Protein AF-A0A132AI11-F1 (afdb_monomer_lite)

InterPro domains:
  IPR011598 Myc-type, basic helix-loop-helix (bHLH) domain [PF00010] (2-51)
  IPR011598 Myc-type, basic helix-loop-helix (bHLH) domain [PS50888] (1-50)
  IPR011598 Myc-type, basic helix-loop-helix (bHLH) domain [SM00353] (4-56)
  IPR036638 Helix-loop-helix DNA-binding domain superfamily [G3DSA:4.10.280.10] (1-78)
  IPR036638 Helix-loop-helix DNA-binding domain superfamily [SSF47459] (2-79)

Secondary structure (DSSP, 8-state):
-HHHHHHHHHHHHHHHHHHHHHHHS---TTTTT--HHHHHHHHHHHHHHHHHHHHHHHHHHHHHHHHHHHHHHHHHHHHHHHHHHHHHHHHHHHTT-----------------------------------

Organism: Sarcoptes scabiei (NCBI:txid52283)

Structure (mmCIF, N/CA/C/O backbone):
data_AF-A0A132AI11-F1
#
_entry.id   AF-A0A132AI11-F1
#
loop_
_atom_site.group_PDB
_atom_site.id
_atom_site.type_symbol
_atom_site.label_atom_id
_atom_site.label_alt_id
_atom_site.label_comp_id
_atom_site.label_asym_id
_atom_site.label_entity_id
_atom_site.label_seq_id
_atom_site.pdbx_PDB_ins_code
_atom_site.Cartn_x
_atom_site.Cartn_y
_atom_site.Cartn_z
_atom_site.occupancy
_atom_site.B_iso_or_equiv
_atom_site.auth_seq_id
_atom_site.auth_comp_id
_atom_site.auth_asym_id
_atom_site.auth_atom_id
_atom_site.pdbx_PDB_model_num
ATOM 1 N N . THR A 1 1 ? 34.186 -14.310 -27.337 1.00 79.31 1 THR A N 1
ATOM 2 C CA . THR A 1 1 ? 32.796 -14.767 -27.578 1.00 79.31 1 THR A CA 1
ATOM 3 C C . THR A 1 1 ? 32.061 -15.050 -26.274 1.00 79.31 1 THR A C 1
ATOM 5 O O . THR A 1 1 ? 30.976 -14.514 -26.102 1.00 79.31 1 THR A O 1
ATOM 8 N N . THR A 1 2 ? 32.667 -15.759 -25.316 1.00 92.69 2 THR A N 1
ATOM 9 C CA . THR A 1 2 ? 32.132 -16.016 -23.956 1.00 92.69 2 THR A CA 1
ATOM 10 C C . THR A 1 2 ? 31.620 -14.767 -23.224 1.00 92.69 2 THR A C 1
ATOM 12 O O . THR A 1 2 ? 30.498 -14.761 -22.731 1.00 92.69 2 THR A O 1
ATOM 15 N N . HIS A 1 3 ? 32.392 -13.676 -23.223 1.00 95.06 3 HIS A N 1
ATOM 16 C CA . HIS A 1 3 ? 31.991 -12.401 -22.612 1.00 95.06 3 HIS A CA 1
ATOM 17 C C . HIS A 1 3 ? 30.668 -11.844 -23.177 1.00 95.06 3 HIS A C 1
ATOM 19 O O . HIS A 1 3 ? 29.842 -11.319 -22.436 1.00 95.06 3 HIS A O 1
ATOM 25 N N . ASN A 1 4 ? 30.445 -11.971 -24.490 1.00 95.88 4 ASN A N 1
ATOM 26 C CA . ASN A 1 4 ? 29.234 -11.464 -25.140 1.00 95.88 4 ASN A CA 1
ATOM 27 C C . ASN A 1 4 ? 27.996 -12.290 -24.752 1.00 95.88 4 ASN A C 1
ATOM 29 O O . ASN A 1 4 ? 26.935 -11.730 -24.491 1.00 95.88 4 ASN A O 1
ATOM 33 N N . GLU A 1 5 ? 28.148 -13.613 -24.652 1.00 96.38 5 GLU A N 1
ATOM 34 C CA . GLU A 1 5 ? 27.077 -14.502 -24.186 1.00 96.38 5 GLU A CA 1
ATOM 35 C C . GLU A 1 5 ? 26.704 -14.228 -22.725 1.00 96.38 5 GLU A C 1
ATOM 37 O O . GLU A 1 5 ? 25.519 -14.129 -22.399 1.00 96.38 5 GLU A O 1
ATOM 42 N N . LEU A 1 6 ? 27.698 -14.013 -21.856 1.00 97.00 6 LEU A N 1
ATOM 43 C CA . LEU A 1 6 ? 27.455 -13.645 -20.459 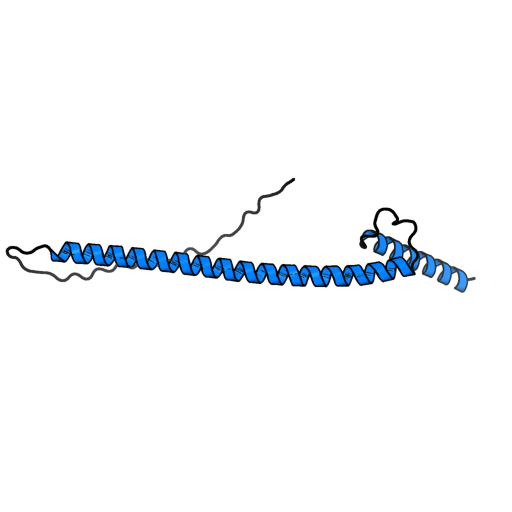1.00 97.00 6 LEU A CA 1
ATOM 44 C C . LEU A 1 6 ? 26.683 -12.321 -20.348 1.00 97.00 6 LEU A C 1
ATOM 46 O O . LEU A 1 6 ? 25.688 -12.250 -19.627 1.00 97.00 6 LEU A O 1
ATOM 50 N N . GLU A 1 7 ? 27.072 -11.288 -21.101 1.00 97.69 7 GLU A N 1
ATOM 51 C CA . GLU A 1 7 ? 26.366 -9.999 -21.079 1.00 97.69 7 GLU A CA 1
ATOM 52 C C . GLU A 1 7 ? 24.953 -10.100 -21.675 1.00 97.69 7 GLU A C 1
ATOM 54 O O . GLU A 1 7 ? 24.010 -9.484 -21.169 1.00 97.69 7 GLU A O 1
ATOM 59 N N . LYS A 1 8 ? 24.764 -10.914 -22.720 1.00 97.94 8 LYS A N 1
ATOM 60 C CA . LYS A 1 8 ? 23.442 -11.185 -23.299 1.00 97.94 8 LYS A CA 1
ATOM 61 C C . LYS A 1 8 ? 22.522 -11.861 -22.283 1.00 97.94 8 LYS A C 1
ATOM 63 O O . LYS A 1 8 ? 21.380 -11.423 -22.122 1.00 97.94 8 LYS A O 1
ATOM 68 N N . ASN A 1 9 ? 23.020 -12.872 -21.572 1.00 97.75 9 ASN A N 1
ATOM 69 C CA . ASN A 1 9 ? 22.275 -13.550 -20.515 1.00 97.75 9 ASN A CA 1
ATOM 70 C C . ASN A 1 9 ? 21.930 -12.584 -19.368 1.00 97.75 9 ASN A C 1
ATOM 72 O O . ASN A 1 9 ? 20.763 -12.474 -18.986 1.00 97.75 9 ASN A O 1
ATOM 76 N N . ARG A 1 10 ? 22.901 -11.782 -18.913 1.00 98.12 10 ARG A N 1
ATOM 77 C CA . ARG A 1 10 ? 22.692 -10.759 -17.877 1.00 98.12 10 ARG A CA 1
ATOM 78 C C . ARG A 1 10 ? 21.593 -9.762 -18.264 1.00 98.12 10 ARG A C 1
ATOM 80 O O . ARG A 1 10 ? 20.730 -9.439 -17.447 1.00 98.12 10 ARG A O 1
ATOM 87 N N . ARG A 1 11 ? 21.583 -9.288 -19.516 1.00 97.56 11 ARG A N 1
ATOM 88 C CA . ARG A 1 11 ? 20.537 -8.384 -20.032 1.00 97.56 11 ARG A CA 1
ATOM 89 C C . ARG A 1 11 ? 19.169 -9.054 -20.112 1.00 97.56 11 ARG A C 1
ATOM 91 O O . ARG A 1 11 ? 18.172 -8.402 -19.814 1.00 97.56 11 ARG A O 1
ATOM 98 N N . ALA A 1 12 ? 19.106 -10.323 -20.513 1.00 98.00 12 ALA A N 1
ATOM 99 C CA . ALA A 1 12 ? 17.857 -11.081 -20.524 1.00 98.00 12 ALA A CA 1
ATOM 100 C C . ALA A 1 12 ? 17.282 -11.222 -19.105 1.00 98.00 12 ALA A C 1
ATOM 102 O O . ALA A 1 12 ? 16.103 -10.942 -18.893 1.00 98.00 12 ALA A O 1
ATOM 103 N N . HIS A 1 13 ? 18.133 -11.544 -18.126 1.00 98.00 13 HIS A N 1
ATOM 104 C CA . HIS A 1 13 ? 17.741 -11.619 -16.722 1.00 98.00 13 HIS A CA 1
ATOM 105 C C . HIS A 1 13 ? 17.202 -10.280 -16.200 1.00 98.00 13 HIS A C 1
ATOM 107 O O . HIS A 1 13 ? 16.126 -10.233 -15.609 1.00 98.00 13 HIS A O 1
ATOM 113 N N . LEU A 1 14 ? 17.898 -9.171 -16.477 1.00 97.12 14 LEU A N 1
ATOM 114 C CA . LEU A 1 14 ? 17.441 -7.838 -16.073 1.00 97.12 14 LEU A CA 1
ATOM 115 C C . LEU A 1 14 ? 16.054 -7.502 -16.639 1.00 97.12 14 LEU A C 1
ATOM 117 O O . LEU A 1 14 ? 15.211 -6.987 -15.909 1.00 97.12 14 LEU A O 1
ATOM 121 N N . ARG A 1 15 ? 15.800 -7.804 -17.918 1.00 95.19 15 ARG A N 1
ATOM 122 C CA . ARG A 1 15 ? 14.476 -7.584 -18.524 1.00 95.19 15 ARG A CA 1
ATOM 123 C C . ARG A 1 15 ? 13.393 -8.377 -17.800 1.00 95.19 15 ARG A C 1
ATOM 125 O O . ARG A 1 15 ? 12.370 -7.800 -17.465 1.00 95.19 15 ARG A O 1
ATOM 132 N N . ASN A 1 16 ? 13.649 -9.647 -17.489 1.00 96.62 16 ASN A N 1
ATOM 133 C CA . ASN A 1 16 ? 12.711 -10.481 -16.736 1.00 96.62 16 ASN A CA 1
ATOM 134 C C . ASN A 1 16 ? 12.391 -9.891 -15.349 1.00 96.62 16 ASN A C 1
ATOM 136 O O . ASN A 1 16 ? 11.233 -9.829 -14.951 1.00 96.62 16 ASN A O 1
ATOM 140 N N . CYS A 1 17 ? 13.400 -9.399 -14.623 1.00 96.69 17 CYS A N 1
ATOM 141 C CA . CYS A 1 17 ? 13.175 -8.727 -13.340 1.00 96.69 17 CYS A CA 1
ATOM 142 C C . CYS A 1 17 ? 12.307 -7.466 -13.479 1.00 96.69 17 CYS A C 1
ATOM 144 O O . CYS A 1 17 ? 11.450 -7.221 -12.633 1.00 96.69 17 CYS A O 1
ATOM 146 N N . LEU A 1 18 ? 12.521 -6.667 -14.529 1.00 94.31 18 LEU A N 1
ATOM 147 C CA . LEU A 1 18 ? 11.731 -5.459 -14.774 1.00 94.31 18 LEU A CA 1
ATOM 148 C C . LEU A 1 18 ? 10.285 -5.786 -15.163 1.00 94.31 18 LEU A C 1
ATOM 150 O O . LEU A 1 18 ? 9.389 -5.088 -14.704 1.00 94.31 18 LEU A O 1
ATOM 154 N N . GLU A 1 19 ? 10.048 -6.840 -15.946 1.00 92.69 19 GLU A N 1
ATOM 155 C CA . GLU A 1 19 ? 8.688 -7.286 -16.281 1.00 92.69 19 GLU A CA 1
ATOM 156 C C . GLU A 1 19 ? 7.916 -7.719 -15.029 1.00 92.69 19 GLU A C 1
ATOM 158 O O . GLU A 1 19 ? 6.834 -7.198 -14.777 1.00 92.69 19 GLU A O 1
ATOM 163 N N . LYS A 1 20 ? 8.522 -8.536 -14.157 1.00 94.31 20 LYS A N 1
ATOM 164 C CA . LYS A 1 20 ? 7.913 -8.896 -12.862 1.00 94.31 20 LYS A CA 1
ATOM 165 C C . LYS A 1 20 ? 7.595 -7.676 -11.998 1.00 94.31 20 LYS A C 1
ATOM 167 O O . LYS A 1 20 ? 6.570 -7.629 -11.327 1.00 94.31 20 LYS A O 1
ATOM 172 N N . LEU A 1 21 ? 8.467 -6.665 -12.006 1.00 94.56 21 LEU A N 1
ATOM 173 C CA . LEU A 1 21 ? 8.216 -5.431 -11.263 1.00 94.56 21 LEU A CA 1
ATOM 174 C C . LEU A 1 21 ? 7.003 -4.666 -11.819 1.00 94.56 21 LEU A C 1
ATOM 176 O O . LEU A 1 21 ? 6.254 -4.075 -11.041 1.00 94.56 21 LEU A O 1
ATOM 180 N N . LYS A 1 22 ? 6.781 -4.680 -13.139 1.00 91.69 22 LYS A N 1
ATOM 181 C CA . LYS A 1 22 ? 5.625 -4.014 -13.758 1.00 91.69 22 LYS A CA 1
ATOM 182 C C . LYS A 1 22 ? 4.289 -4.638 -13.367 1.00 91.69 22 LYS A C 1
ATOM 184 O O . LYS A 1 22 ? 3.308 -3.909 -13.301 1.00 91.69 22 LYS A O 1
ATOM 189 N N . GLU A 1 23 ? 4.252 -5.943 -13.107 1.00 91.19 23 GLU A N 1
ATOM 190 C CA . GLU A 1 23 ? 3.030 -6.648 -12.690 1.00 91.19 23 GLU A CA 1
ATOM 191 C C . GLU A 1 23 ? 2.553 -6.211 -11.297 1.00 91.19 23 GLU A C 1
ATOM 193 O O . GLU A 1 23 ? 1.355 -6.192 -11.026 1.00 91.19 23 GLU A O 1
ATOM 198 N N . ILE A 1 24 ? 3.485 -5.834 -10.416 1.00 93.44 24 ILE A N 1
ATOM 199 C CA . ILE A 1 24 ? 3.195 -5.493 -9.015 1.00 93.44 24 ILE A CA 1
ATOM 200 C C . ILE A 1 24 ? 2.935 -3.993 -8.847 1.00 93.44 24 ILE A C 1
ATOM 202 O O . ILE A 1 24 ? 2.124 -3.574 -8.019 1.00 93.44 24 ILE A O 1
ATOM 206 N N . VAL A 1 25 ? 3.651 -3.155 -9.599 1.00 93.44 25 VAL A N 1
ATOM 207 C CA . VAL A 1 25 ? 3.519 -1.701 -9.487 1.00 93.44 25 VAL A CA 1
ATOM 208 C C . VAL A 1 25 ? 2.254 -1.251 -10.227 1.00 93.44 25 VAL A C 1
ATOM 210 O O . VAL A 1 25 ? 2.087 -1.579 -11.400 1.00 93.44 25 VAL A O 1
ATOM 213 N N . PRO A 1 26 ? 1.379 -0.430 -9.618 1.00 89.12 26 PRO A N 1
ATOM 214 C CA . PRO A 1 26 ? 0.206 0.108 -10.300 1.00 89.12 26 PRO A CA 1
ATOM 215 C C . PRO A 1 26 ? 0.634 1.167 -11.328 1.00 89.12 26 PRO A C 1
ATOM 217 O O . PRO A 1 26 ? 0.727 2.362 -11.042 1.00 89.12 26 PRO A O 1
ATOM 220 N N . LEU A 1 27 ? 0.954 0.722 -12.544 1.00 80.94 27 LEU A N 1
ATOM 221 C CA . LEU A 1 27 ? 1.515 1.571 -13.600 1.00 80.94 27 LEU A CA 1
ATOM 222 C C . LEU A 1 27 ? 0.467 2.314 -14.436 1.00 80.94 27 LEU A C 1
ATOM 224 O O . LEU A 1 27 ? 0.831 3.273 -15.129 1.00 80.94 27 LEU A O 1
ATOM 228 N N . GLY A 1 28 ? -0.808 1.933 -14.318 1.00 75.00 28 GLY A N 1
ATOM 229 C CA . GLY A 1 28 ? -1.901 2.428 -15.154 1.00 75.00 28 GLY A CA 1
ATOM 230 C C . GLY A 1 28 ? -1.883 1.825 -16.570 1.00 75.00 28 GLY A C 1
ATOM 231 O O . GLY A 1 28 ? -1.027 0.993 -16.872 1.00 75.00 28 GLY A O 1
ATOM 232 N N . PRO A 1 29 ? -2.803 2.248 -17.456 1.00 68.69 29 PRO A N 1
ATOM 233 C CA . PRO A 1 29 ? -2.978 1.676 -18.800 1.00 68.69 29 PRO A CA 1
ATOM 234 C C . PRO A 1 29 ? -1.781 1.875 -19.752 1.00 68.69 29 PRO A C 1
ATOM 236 O O . PRO A 1 29 ? -1.723 1.251 -20.803 1.00 68.69 29 PRO A O 1
ATOM 239 N N . GLU A 1 30 ? -0.780 2.673 -19.368 1.00 63.88 30 GLU A N 1
ATOM 240 C CA . GLU A 1 30 ? 0.448 2.906 -20.145 1.00 63.88 30 GLU A CA 1
ATOM 241 C C . GLU A 1 30 ? 1.608 1.959 -19.778 1.00 63.88 30 GLU A C 1
ATOM 243 O O . GLU A 1 30 ? 2.772 2.281 -20.030 1.00 63.88 30 GLU A O 1
ATOM 248 N N . SER A 1 31 ? 1.323 0.803 -19.162 1.00 63.94 31 SER A N 1
ATOM 249 C CA . SER A 1 31 ? 2.320 -0.132 -18.597 1.00 63.94 31 SER A CA 1
ATOM 250 C C . SER A 1 31 ? 3.431 -0.557 -19.572 1.00 63.94 31 SER A C 1
ATOM 252 O O . SER A 1 31 ? 4.548 -0.869 -19.149 1.00 63.94 31 SER A O 1
ATOM 254 N N . ASN A 1 32 ? 3.164 -0.518 -20.882 1.00 62.09 32 ASN A N 1
ATOM 255 C CA . ASN A 1 32 ? 4.104 -0.936 -21.921 1.00 62.09 32 ASN A CA 1
ATOM 256 C C . ASN 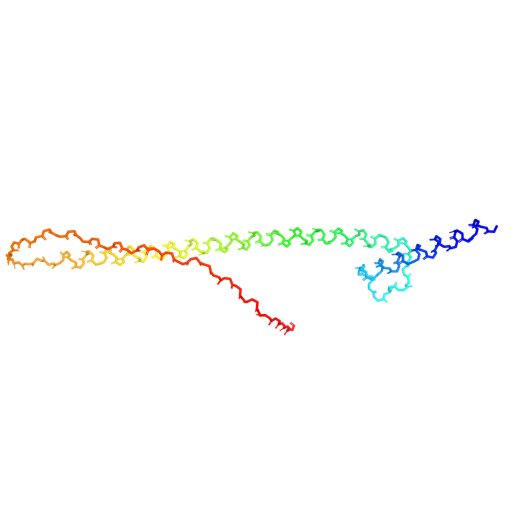A 1 32 ? 5.063 0.180 -22.402 1.00 62.09 32 ASN A C 1
ATOM 258 O O . ASN A 1 32 ? 6.027 -0.109 -23.107 1.00 62.09 32 ASN A O 1
ATOM 262 N N . ARG A 1 33 ? 4.833 1.453 -22.032 1.00 75.19 33 ARG A N 1
ATOM 263 C CA . ARG A 1 33 ? 5.641 2.617 -22.474 1.00 75.19 33 ARG A CA 1
ATOM 264 C C . ARG A 1 33 ? 6.599 3.166 -21.413 1.00 75.19 33 ARG A C 1
ATOM 266 O O . ARG A 1 33 ? 7.355 4.095 -21.700 1.00 75.19 33 ARG A O 1
ATOM 273 N N . HIS A 1 34 ? 6.580 2.650 -20.184 1.00 81.06 34 HIS A N 1
ATOM 274 C CA . HIS A 1 34 ? 7.406 3.213 -19.112 1.00 81.06 34 HIS A CA 1
ATOM 275 C C . HIS A 1 34 ? 8.901 2.954 -19.324 1.00 81.06 34 HIS A C 1
ATOM 277 O O . HIS A 1 34 ? 9.336 1.844 -19.628 1.00 81.06 34 HIS A O 1
ATOM 283 N N . THR A 1 35 ? 9.705 3.992 -19.098 1.00 91.44 35 THR A N 1
ATOM 284 C CA . THR A 1 35 ? 11.165 3.878 -19.021 1.00 91.44 35 THR A CA 1
ATOM 285 C C . THR A 1 35 ? 11.574 3.152 -17.735 1.00 91.44 35 THR A C 1
ATOM 287 O O . THR A 1 35 ? 10.859 3.208 -16.731 1.00 91.44 35 THR A O 1
ATOM 290 N N . THR A 1 36 ? 12.757 2.525 -17.715 1.00 92.50 36 THR A N 1
ATOM 291 C CA . THR A 1 36 ? 13.292 1.864 -16.506 1.00 92.50 36 THR A CA 1
ATOM 292 C C . THR A 1 36 ? 13.337 2.814 -15.311 1.00 92.50 36 THR A C 1
ATOM 294 O O . THR A 1 36 ? 12.948 2.443 -14.209 1.00 92.50 36 THR A O 1
ATOM 297 N N . LEU A 1 37 ? 13.754 4.066 -15.525 1.00 93.56 37 LEU A N 1
ATOM 298 C CA . LEU A 1 37 ? 13.789 5.072 -14.465 1.00 93.56 37 LEU A CA 1
ATOM 299 C C . LEU A 1 37 ? 12.383 5.386 -13.933 1.00 93.56 37 LEU A C 1
ATOM 301 O O . LEU A 1 37 ? 12.184 5.416 -12.722 1.00 93.56 37 LEU A O 1
ATOM 305 N N . GLY A 1 38 ? 11.403 5.581 -14.823 1.00 91.75 38 GLY A N 1
ATOM 306 C CA . GLY A 1 38 ? 10.021 5.855 -14.430 1.00 91.75 38 GLY A CA 1
ATOM 307 C C . GLY A 1 38 ? 9.406 4.715 -13.618 1.00 91.75 38 GLY A C 1
ATOM 308 O O . GLY A 1 38 ? 8.737 4.970 -12.615 1.00 91.75 38 GLY A O 1
ATOM 309 N N . LEU A 1 39 ? 9.691 3.467 -14.002 1.00 93.38 39 LEU A N 1
ATOM 310 C CA . LEU A 1 39 ? 9.280 2.276 -13.259 1.00 93.38 39 LEU A CA 1
ATOM 311 C C . LEU A 1 39 ? 9.866 2.262 -11.842 1.00 93.38 39 LEU A C 1
ATOM 313 O O . LEU A 1 39 ? 9.122 2.112 -10.877 1.00 93.38 39 LEU A O 1
ATOM 317 N N . LEU A 1 40 ? 11.178 2.474 -11.703 1.00 95.12 40 LEU A N 1
ATOM 318 C CA . LEU A 1 40 ? 11.850 2.470 -10.399 1.00 95.12 40 LEU A CA 1
ATOM 319 C C . LEU A 1 40 ? 11.355 3.603 -9.487 1.00 95.12 40 LEU A C 1
ATOM 321 O O . LEU A 1 40 ? 11.118 3.382 -8.299 1.00 95.12 40 LEU A O 1
ATOM 325 N N . THR A 1 41 ? 11.141 4.801 -10.037 1.00 94.38 41 THR A N 1
ATOM 326 C CA . THR A 1 41 ? 10.584 5.935 -9.285 1.00 94.38 41 THR A CA 1
ATOM 327 C C . THR A 1 41 ? 9.173 5.633 -8.784 1.00 94.38 41 THR A C 1
ATOM 329 O O . THR A 1 41 ? 8.884 5.856 -7.606 1.00 94.38 41 THR A O 1
ATOM 332 N N . LYS A 1 42 ? 8.303 5.079 -9.640 1.00 93.12 42 LYS A N 1
ATOM 333 C CA . LYS A 1 42 ? 6.946 4.679 -9.245 1.00 93.12 42 LYS A CA 1
ATOM 334 C C . LYS A 1 42 ? 6.954 3.548 -8.221 1.00 93.12 42 LYS A C 1
ATOM 336 O O . LYS A 1 42 ? 6.211 3.634 -7.254 1.00 93.12 42 LYS A O 1
ATOM 341 N N . ALA A 1 43 ? 7.811 2.540 -8.379 1.00 96.12 43 ALA A N 1
ATOM 342 C CA . ALA A 1 43 ? 7.950 1.449 -7.415 1.00 96.12 43 ALA A CA 1
ATOM 343 C C . ALA A 1 43 ? 8.328 1.976 -6.023 1.00 96.12 43 ALA A C 1
ATOM 345 O O . ALA A 1 43 ? 7.692 1.638 -5.028 1.00 96.12 43 ALA A O 1
ATOM 346 N N . LYS A 1 44 ? 9.307 2.887 -5.960 1.00 96.56 44 LYS A N 1
ATOM 347 C CA . LYS A 1 44 ? 9.710 3.538 -4.708 1.00 96.56 44 LYS A CA 1
ATOM 348 C C . LYS A 1 44 ?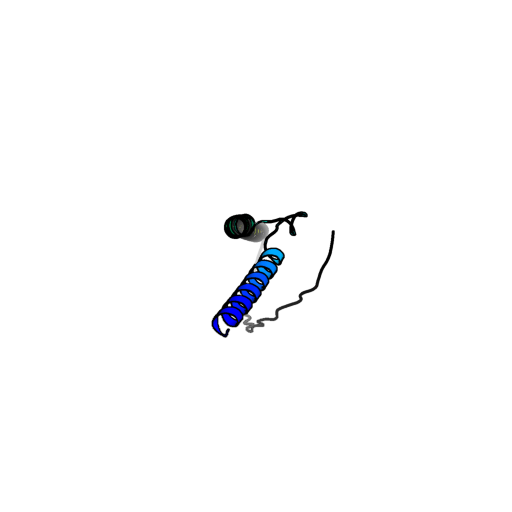 8.565 4.333 -4.076 1.00 96.56 44 LYS A C 1
ATOM 350 O O . LYS A 1 44 ? 8.393 4.293 -2.862 1.00 96.56 44 LYS A O 1
ATOM 355 N N . ALA A 1 45 ? 7.796 5.066 -4.881 1.00 96.31 45 ALA A N 1
ATOM 356 C CA . ALA A 1 45 ? 6.628 5.797 -4.395 1.00 96.31 45 ALA A CA 1
ATOM 357 C C . ALA A 1 45 ? 5.510 4.853 -3.922 1.00 96.31 45 ALA A C 1
ATOM 359 O O . ALA A 1 45 ? 4.860 5.131 -2.918 1.00 96.31 45 ALA A O 1
ATOM 360 N N . PHE A 1 46 ? 5.314 3.729 -4.613 1.00 97.12 46 PHE A N 1
ATOM 361 C CA . PHE A 1 46 ? 4.304 2.734 -4.275 1.00 97.12 46 PHE A CA 1
ATOM 362 C C . PHE A 1 46 ? 4.579 2.084 -2.918 1.00 97.12 46 PHE A C 1
ATOM 364 O O . PHE A 1 46 ? 3.675 2.046 -2.092 1.00 97.12 46 PHE A O 1
ATOM 371 N N . ILE A 1 47 ? 5.828 1.689 -2.643 1.00 98.19 47 ILE A N 1
ATOM 372 C CA . ILE A 1 47 ? 6.237 1.172 -1.325 1.00 98.19 47 ILE A CA 1
ATOM 373 C C . ILE A 1 47 ? 5.890 2.180 -0.222 1.00 98.19 47 ILE A C 1
ATOM 375 O O . ILE A 1 47 ? 5.182 1.837 0.718 1.00 98.19 47 ILE A O 1
ATOM 379 N N . LYS A 1 48 ? 6.285 3.450 -0.386 1.00 98.38 48 LYS A N 1
ATOM 380 C CA . LYS A 1 48 ? 5.976 4.504 0.595 1.00 98.38 48 LYS A CA 1
ATOM 381 C C . LYS A 1 48 ? 4.475 4.686 0.826 1.00 98.38 48 LYS A C 1
ATOM 383 O O . LYS A 1 48 ? 4.042 4.910 1.950 1.00 98.38 48 LYS A O 1
ATOM 388 N N . ASN A 1 49 ? 3.678 4.617 -0.239 1.00 97.88 49 ASN A N 1
ATOM 389 C CA . ASN A 1 49 ? 2.229 4.750 -0.138 1.00 97.88 49 ASN A CA 1
ATOM 390 C C . ASN A 1 49 ? 1.593 3.562 0.599 1.00 97.88 49 ASN A C 1
ATOM 392 O O . ASN A 1 49 ? 0.651 3.765 1.361 1.00 97.88 49 ASN A O 1
ATOM 396 N N . LEU A 1 50 ? 2.096 2.344 0.375 1.00 98.38 50 LEU A N 1
ATOM 397 C CA . LEU A 1 50 ? 1.659 1.154 1.107 1.00 98.38 50 LEU A CA 1
ATOM 398 C C . LEU A 1 50 ? 1.988 1.281 2.597 1.00 98.38 50 LEU A C 1
ATOM 400 O O . LEU A 1 50 ? 1.092 1.137 3.420 1.00 98.38 50 LEU A O 1
ATOM 404 N N . GLU A 1 51 ? 3.219 1.667 2.937 1.00 98.50 51 GLU A N 1
ATOM 405 C CA . GLU A 1 51 ? 3.639 1.893 4.328 1.00 98.50 51 GLU A CA 1
ATOM 406 C C . GLU A 1 51 ? 2.759 2.941 5.037 1.00 98.50 51 GLU A C 1
ATOM 408 O O . GLU A 1 51 ? 2.346 2.765 6.185 1.00 98.50 51 GLU A O 1
ATOM 413 N N . GLU A 1 52 ? 2.426 4.038 4.350 1.00 98.44 52 GLU A N 1
ATOM 414 C CA . GLU A 1 52 ? 1.538 5.073 4.886 1.00 98.44 52 GLU A CA 1
ATOM 415 C C . GLU A 1 52 ? 0.098 4.572 5.070 1.00 98.44 52 GLU A C 1
ATOM 417 O O . GLU A 1 52 ? -0.538 4.860 6.090 1.00 98.44 52 GLU A O 1
ATOM 422 N N . LYS A 1 53 ? -0.429 3.812 4.103 1.00 98.38 53 LYS A N 1
ATOM 423 C CA . LYS A 1 53 ? -1.757 3.194 4.205 1.00 98.38 53 LYS A CA 1
ATOM 424 C C . LYS A 1 53 ? -1.829 2.228 5.376 1.00 98.38 53 LYS A C 1
ATOM 426 O O . LYS A 1 53 ? -2.769 2.334 6.159 1.00 98.38 53 LYS A O 1
ATOM 431 N N . ASP A 1 54 ? -0.831 1.370 5.539 1.00 98.56 54 ASP A N 1
ATOM 432 C CA . ASP A 1 54 ? -0.767 0.419 6.647 1.00 98.56 54 ASP A CA 1
ATOM 433 C C . ASP A 1 54 ? -0.730 1.145 7.993 1.00 98.56 54 ASP A C 1
ATOM 435 O O . ASP A 1 54 ? -1.497 0.814 8.897 1.00 98.56 54 ASP A O 1
ATOM 439 N N . LYS A 1 55 ? 0.055 2.224 8.108 1.00 98.69 55 LYS A N 1
ATOM 440 C CA . LYS A 1 55 ? 0.068 3.070 9.311 1.00 98.69 55 LYS A CA 1
ATOM 441 C C . LYS A 1 55 ? -1.304 3.685 9.614 1.00 98.69 55 LYS A C 1
ATOM 443 O O . LYS A 1 55 ? -1.731 3.715 10.774 1.00 98.69 55 LYS A O 1
ATOM 448 N N . ARG A 1 56 ? -2.007 4.187 8.593 1.00 98.50 56 ARG A N 1
ATOM 449 C CA . ARG A 1 56 ? -3.365 4.742 8.744 1.00 98.50 56 ARG A CA 1
ATOM 450 C C . ARG A 1 56 ? -4.358 3.666 9.172 1.00 98.50 56 ARG A C 1
ATOM 452 O O . ARG A 1 56 ? -5.093 3.887 10.129 1.00 98.50 56 ARG A O 1
ATOM 459 N N . HIS A 1 57 ? -4.343 2.507 8.516 1.00 98.62 57 HIS A N 1
ATOM 460 C CA . HIS A 1 57 ? -5.205 1.378 8.862 1.00 98.62 57 HIS A CA 1
ATOM 461 C C . HIS A 1 57 ? -4.966 0.905 10.294 1.00 98.62 57 HIS A C 1
ATOM 463 O O . HIS A 1 57 ? -5.930 0.693 11.025 1.00 98.62 57 HIS A O 1
ATOM 469 N N . GLN A 1 58 ? -3.705 0.818 10.724 1.00 98.75 58 GLN A N 1
ATOM 470 C CA . GLN A 1 58 ? -3.369 0.458 12.098 1.00 98.75 58 GLN A CA 1
ATOM 471 C C . GLN A 1 58 ? -3.933 1.473 13.097 1.00 98.75 58 GLN A C 1
ATOM 473 O O . GLN A 1 58 ? -4.576 1.093 14.069 1.00 98.75 58 GLN A O 1
ATOM 478 N N . THR A 1 59 ? -3.785 2.768 12.812 1.00 98.69 59 THR A N 1
ATOM 479 C CA . THR A 1 59 ? -4.332 3.832 13.669 1.00 98.69 59 THR A CA 1
ATOM 480 C C . THR A 1 59 ? -5.857 3.743 13.774 1.00 98.69 59 THR A C 1
ATOM 482 O O . THR A 1 59 ? -6.410 3.844 14.867 1.00 98.69 59 THR A O 1
ATOM 485 N N . THR A 1 60 ? -6.552 3.526 12.654 1.00 98.69 60 THR A N 1
ATOM 486 C CA . THR A 1 60 ? -8.011 3.352 12.640 1.00 98.69 60 THR A CA 1
ATOM 487 C C . THR A 1 60 ? -8.432 2.100 13.405 1.00 98.69 60 THR A C 1
ATOM 489 O O . THR A 1 60 ? -9.364 2.161 14.203 1.00 98.69 60 THR A O 1
ATOM 492 N N . LYS A 1 61 ? -7.727 0.979 13.223 1.00 98.75 61 LYS A N 1
ATOM 493 C CA . LYS A 1 61 ? -7.970 -0.255 13.977 1.00 98.75 61 LYS A CA 1
ATOM 494 C C . LYS A 1 61 ? -7.845 -0.015 15.482 1.00 98.75 61 LYS A C 1
ATOM 496 O O . LYS A 1 61 ? -8.733 -0.405 16.232 1.00 98.75 61 LYS A O 1
ATOM 501 N N . ASP A 1 62 ? -6.794 0.673 15.916 1.00 98.75 62 ASP A N 1
ATOM 502 C CA . ASP A 1 62 ? -6.567 0.971 17.332 1.00 98.75 62 ASP A CA 1
ATOM 503 C C . ASP A 1 62 ? -7.656 1.887 17.914 1.00 98.75 62 ASP A C 1
ATOM 505 O O . ASP A 1 62 ? -8.069 1.708 19.060 1.00 98.75 62 ASP A O 1
ATOM 509 N N . GLN A 1 63 ? -8.145 2.861 17.137 1.00 98.75 63 GLN A N 1
ATOM 510 C CA . GLN A 1 63 ? -9.267 3.718 17.537 1.00 98.75 63 GLN A CA 1
ATOM 511 C C . GLN A 1 63 ? -10.551 2.908 17.722 1.00 98.75 63 GLN A C 1
ATOM 513 O O . GLN A 1 63 ? -11.185 3.005 18.771 1.00 98.75 63 GLN A O 1
ATOM 518 N N . LEU A 1 64 ? -10.886 2.058 16.750 1.00 98.75 64 LEU A N 1
ATOM 519 C CA . LEU A 1 64 ? -12.074 1.208 16.808 1.00 98.75 64 LEU A CA 1
ATOM 520 C C . LEU A 1 64 ? -12.016 0.215 17.973 1.00 98.75 64 LEU A C 1
ATOM 522 O O . LEU A 1 64 ? -13.024 -0.014 18.632 1.00 98.75 64 LEU A O 1
ATOM 526 N N . LEU A 1 65 ? -10.843 -0.347 18.278 1.00 98.75 65 LEU A N 1
ATOM 527 C CA . LEU A 1 65 ? -10.676 -1.237 19.431 1.00 98.75 65 LEU A CA 1
ATOM 528 C C . LEU A 1 65 ? -10.892 -0.506 20.763 1.00 98.75 65 LEU A C 1
ATOM 530 O O . LEU A 1 65 ? -11.516 -1.055 21.672 1.00 98.75 65 LEU A O 1
ATOM 534 N N . LYS A 1 66 ? -10.415 0.739 20.884 1.00 98.69 66 LYS A N 1
ATOM 535 C CA . LYS A 1 66 ? -10.668 1.571 22.070 1.00 98.69 66 LYS A CA 1
ATOM 536 C C . LYS A 1 66 ? -12.148 1.900 22.220 1.00 98.69 66 LYS A C 1
ATOM 538 O O . LYS A 1 66 ? -12.668 1.818 23.329 1.00 98.69 66 LYS A O 1
ATOM 543 N N . GLU A 1 67 ? -12.818 2.238 21.123 1.00 98.50 67 GLU A N 1
ATOM 544 C CA . GLU A 1 67 ? -14.253 2.519 21.122 1.00 98.50 67 GLU A CA 1
ATOM 545 C C . GLU A 1 67 ? -15.068 1.273 21.477 1.00 98.50 67 GLU A C 1
ATOM 547 O O . GLU A 1 67 ? -15.915 1.328 22.364 1.00 98.50 67 GLU A O 1
ATOM 552 N N . GLN A 1 68 ? -14.759 0.127 20.867 1.00 98.62 68 GLN A N 1
ATOM 553 C CA . GLN A 1 68 ? -15.403 -1.143 21.193 1.00 98.62 68 GLN A CA 1
ATOM 554 C C . GLN A 1 68 ? -15.260 -1.470 22.682 1.00 98.62 68 GLN A C 1
ATOM 556 O O . GLN A 1 68 ? -16.241 -1.853 23.319 1.00 98.62 68 GLN A O 1
ATOM 561 N N . LYS A 1 69 ? -14.052 -1.318 23.239 1.00 98.69 69 LYS A N 1
ATOM 562 C CA . LYS A 1 69 ? -13.812 -1.537 24.667 1.00 98.69 69 LYS A CA 1
ATOM 563 C C . LYS A 1 69 ? -14.649 -0.582 25.518 1.00 98.69 69 LYS A C 1
ATOM 565 O O . LYS A 1 69 ? -15.369 -1.041 26.391 1.00 98.69 69 LYS A O 1
ATOM 570 N N . TYR A 1 70 ? -14.608 0.715 25.222 1.00 98.62 70 TYR A N 1
ATOM 571 C CA . TYR A 1 70 ? -15.388 1.718 25.948 1.00 98.62 70 TYR A CA 1
ATOM 572 C C . TYR A 1 70 ? -16.892 1.404 25.946 1.00 98.62 70 TYR A C 1
ATOM 574 O O . TYR A 1 70 ? -17.554 1.510 26.976 1.00 98.62 70 TYR A O 1
ATOM 582 N N . LEU A 1 71 ? -17.437 0.997 24.797 1.00 98.50 71 LEU A N 1
ATOM 583 C CA . LEU A 1 71 ? -18.848 0.639 24.678 1.00 98.50 71 LEU A CA 1
ATOM 584 C C . LEU A 1 71 ? -19.192 -0.631 25.463 1.00 98.50 71 LEU A C 1
ATOM 586 O O . LEU A 1 71 ? -20.254 -0.671 26.079 1.00 98.50 71 LEU A O 1
ATOM 590 N N . ARG A 1 72 ? -18.309 -1.638 25.479 1.00 98.19 72 ARG A N 1
ATOM 591 C CA . ARG A 1 72 ? -18.476 -2.840 26.314 1.00 98.19 72 ARG A CA 1
ATOM 592 C C . ARG A 1 72 ? -18.466 -2.497 27.801 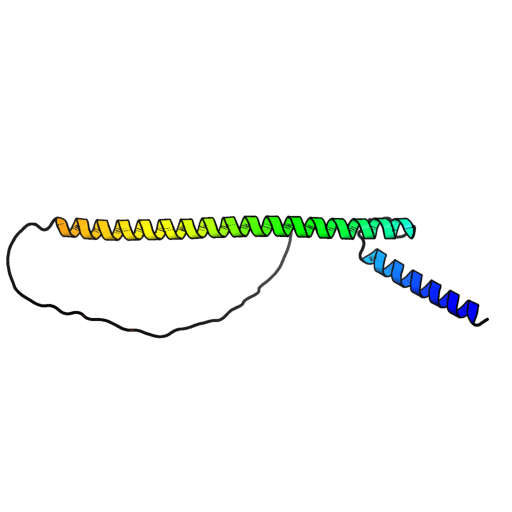1.00 98.19 72 ARG A C 1
ATOM 594 O O . ARG A 1 72 ? -19.443 -2.797 28.473 1.00 98.19 72 ARG A O 1
ATOM 601 N N . ASP A 1 73 ? -17.457 -1.760 28.263 1.00 98.25 73 ASP A N 1
ATOM 602 C CA . ASP A 1 73 ? -17.345 -1.336 29.665 1.00 98.25 73 ASP A CA 1
ATOM 603 C C . ASP A 1 73 ? -18.599 -0.545 30.110 1.00 98.25 73 ASP A C 1
ATOM 605 O O . ASP A 1 73 ? -19.093 -0.698 31.227 1.00 98.25 73 ASP A O 1
ATOM 609 N N . LYS A 1 74 ? -19.167 0.281 29.218 1.00 97.88 74 LYS A N 1
ATOM 610 C CA . LYS A 1 74 ? -20.408 1.029 29.478 1.00 97.88 74 LYS A CA 1
ATOM 611 C C . LYS A 1 74 ? -21.649 0.135 29.548 1.00 97.88 74 LYS A C 1
ATOM 613 O O . LYS A 1 74 ? -22.554 0.422 30.330 1.00 97.88 74 LYS A O 1
ATOM 618 N N . LEU A 1 75 ? -21.730 -0.906 28.719 1.00 98.12 75 LEU A N 1
ATOM 619 C CA . LEU A 1 75 ? -22.824 -1.877 28.783 1.00 98.12 75 LEU A CA 1
ATOM 620 C C . LEU A 1 75 ? -22.774 -2.674 30.088 1.00 98.12 75 LEU A C 1
ATOM 622 O O . LEU A 1 75 ? -23.815 -2.833 30.723 1.00 98.12 75 LEU A O 1
ATOM 626 N N . ASP A 1 76 ? -21.581 -3.098 30.502 1.00 97.19 76 ASP A N 1
ATOM 627 C CA . ASP A 1 76 ? -21.377 -3.841 31.746 1.00 97.19 76 ASP A CA 1
ATOM 628 C C . ASP A 1 76 ? -21.758 -2.982 32.962 1.00 97.19 76 ASP A C 1
ATOM 630 O O . ASP A 1 76 ? -22.554 -3.409 33.796 1.00 97.19 76 ASP A O 1
ATOM 634 N N . GLN A 1 77 ? -21.332 -1.713 32.997 1.00 96.94 77 GLN A N 1
ATOM 635 C CA . GLN A 1 77 ? -21.738 -0.767 34.045 1.00 96.94 77 GLN A CA 1
ATOM 636 C C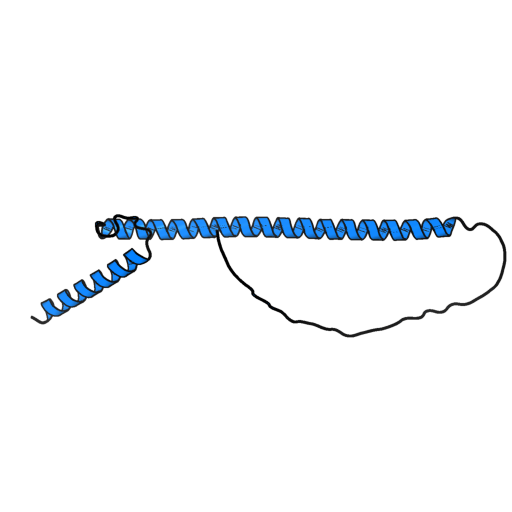 . GLN A 1 77 ? -23.264 -0.612 34.142 1.00 96.94 77 GLN A C 1
ATOM 638 O O . GLN A 1 77 ? -23.829 -0.663 35.232 1.00 96.94 77 GLN A O 1
ATOM 643 N N . LEU A 1 78 ? -23.953 -0.435 33.010 1.00 96.38 78 LEU A N 1
ATOM 644 C CA . LEU A 1 78 ? -25.413 -0.306 33.009 1.00 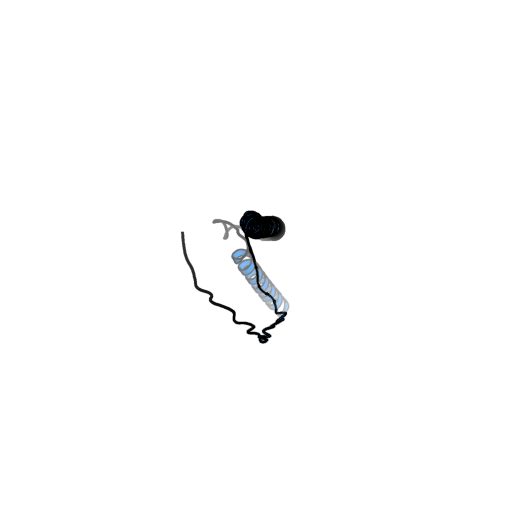96.38 78 LEU A CA 1
ATOM 645 C C . LEU A 1 78 ? -26.106 -1.602 33.456 1.00 96.38 78 LEU A C 1
ATOM 647 O O . LEU A 1 78 ? -27.157 -1.549 34.097 1.00 96.38 78 LEU A O 1
ATOM 651 N N . HIS A 1 79 ? -25.541 -2.763 33.120 1.00 95.88 79 HIS A N 1
ATOM 652 C CA . HIS A 1 79 ? -26.039 -4.053 33.584 1.00 95.88 79 HIS A CA 1
ATOM 653 C C . HIS A 1 79 ? -25.919 -4.191 35.108 1.00 95.88 79 HIS A C 1
ATOM 655 O O . HIS A 1 79 ? -26.884 -4.596 35.770 1.00 95.88 79 HIS A O 1
ATOM 661 N N . ASP A 1 80 ? -24.775 -3.796 35.664 1.00 94.44 80 ASP A N 1
ATOM 662 C CA . ASP A 1 80 ? -24.519 -3.797 37.103 1.00 94.44 80 ASP A CA 1
ATOM 663 C C . ASP A 1 80 ? -25.459 -2.833 37.840 1.00 94.44 80 ASP A C 1
ATOM 665 O O . ASP A 1 80 ? -26.101 -3.222 38.822 1.00 94.44 80 ASP A O 1
ATOM 669 N N . ASP A 1 81 ? -25.642 -1.616 37.319 1.00 94.00 81 ASP A N 1
ATOM 670 C CA . ASP A 1 81 ? -26.561 -0.616 37.873 1.00 94.00 81 ASP A CA 1
ATOM 671 C C . ASP A 1 81 ? -28.009 -1.135 37.912 1.00 94.00 81 ASP A C 1
ATOM 673 O O . ASP A 1 81 ? -28.701 -1.026 38.931 1.00 94.00 81 ASP A O 1
ATOM 677 N N . ILE A 1 82 ? -28.481 -1.758 36.824 1.00 94.06 82 ILE A N 1
ATOM 678 C CA . ILE A 1 82 ? -29.817 -2.373 36.767 1.00 94.06 82 ILE A CA 1
ATOM 679 C C . ILE A 1 82 ? -29.945 -3.490 37.808 1.00 94.06 82 ILE A C 1
ATOM 681 O O . ILE A 1 82 ? -30.981 -3.605 38.474 1.00 94.06 82 ILE A O 1
ATOM 685 N N . THR A 1 83 ? -28.915 -4.321 37.953 1.00 91.31 83 THR A N 1
ATOM 686 C CA . THR A 1 83 ? -28.901 -5.429 38.914 1.00 91.31 83 THR A CA 1
ATOM 687 C C . THR A 1 83 ? -28.960 -4.908 40.350 1.00 91.31 83 THR A C 1
ATOM 689 O O . THR A 1 83 ? -29.776 -5.387 41.145 1.00 91.31 83 THR A O 1
ATOM 692 N N . LEU A 1 84 ? -28.208 -3.851 40.665 1.00 90.50 84 LEU A N 1
ATOM 693 C CA . LEU A 1 84 ? -28.236 -3.184 41.966 1.00 90.50 84 LEU A CA 1
ATOM 694 C C . LEU A 1 84 ? -29.604 -2.548 42.266 1.00 90.50 84 LEU A C 1
ATOM 696 O O . LEU A 1 84 ? -30.146 -2.706 43.367 1.00 90.50 84 LEU A O 1
ATOM 700 N N . ILE A 1 85 ? -30.216 -1.875 41.285 1.00 90.62 85 ILE A N 1
ATOM 701 C CA . ILE A 1 85 ? -31.558 -1.288 41.421 1.00 90.62 85 ILE A CA 1
ATOM 702 C C . ILE A 1 85 ? -32.609 -2.374 41.681 1.00 90.62 85 ILE A C 1
ATOM 704 O O . ILE A 1 85 ? -33.453 -2.213 42.568 1.00 90.62 85 ILE A O 1
ATOM 708 N N . LYS A 1 86 ? -32.559 -3.503 40.962 1.00 88.38 86 LYS A N 1
ATOM 709 C CA . LYS A 1 86 ? -33.459 -4.642 41.209 1.00 88.38 86 LYS A CA 1
ATOM 710 C C . LYS A 1 86 ? -33.296 -5.173 42.630 1.00 88.38 86 LYS A C 1
ATOM 712 O O . LYS A 1 86 ? -34.297 -5.361 43.322 1.00 88.38 86 LYS A O 1
ATOM 717 N N . HIS A 1 87 ? -32.056 -5.355 43.083 1.00 85.94 87 HIS A N 1
ATOM 718 C CA . HIS A 1 87 ? -31.773 -5.853 44.425 1.00 85.94 87 HIS A CA 1
ATOM 719 C C . HIS A 1 87 ? -32.310 -4.895 45.500 1.00 85.94 87 HIS A C 1
ATOM 721 O O . HIS A 1 87 ? -33.065 -5.311 46.377 1.00 85.94 87 HIS A O 1
ATOM 727 N N . SER A 1 88 ? -32.027 -3.592 45.393 1.00 81.12 88 SER A N 1
ATOM 728 C CA . SER A 1 88 ? -32.535 -2.583 46.338 1.00 81.12 88 SER A CA 1
ATOM 729 C C . SER A 1 88 ? -34.064 -2.461 46.334 1.00 81.12 88 SER A C 1
ATOM 731 O O . SER A 1 88 ? -34.669 -2.314 47.394 1.00 81.12 88 SER A O 1
ATOM 733 N N . SER A 1 89 ? -34.715 -2.597 45.176 1.00 74.25 89 SER A N 1
ATOM 734 C CA . SER A 1 89 ? -36.179 -2.579 45.061 1.00 74.25 89 SER A CA 1
ATOM 735 C C . SER A 1 89 ? -36.824 -3.795 45.736 1.00 74.25 89 SER A C 1
ATOM 737 O O . SER A 1 89 ? -37.862 -3.663 46.389 1.00 74.25 89 SER A O 1
ATOM 739 N N . ILE A 1 90 ? -36.194 -4.971 45.640 1.00 71.19 90 ILE A N 1
ATOM 740 C CA . ILE A 1 90 ? -36.605 -6.185 46.363 1.00 71.19 90 ILE A CA 1
ATOM 741 C C . ILE A 1 90 ? -36.433 -5.995 47.877 1.00 71.19 90 ILE A C 1
ATOM 743 O O . ILE A 1 90 ? -37.352 -6.309 48.638 1.00 71.19 90 ILE A O 1
ATOM 747 N N . HIS A 1 91 ? -35.307 -5.427 48.321 1.00 63.25 91 HIS A N 1
ATOM 748 C CA . HIS A 1 91 ? -35.062 -5.126 49.740 1.00 63.25 91 HIS A CA 1
ATOM 749 C C . HIS A 1 91 ? -36.064 -4.107 50.295 1.00 63.25 91 HIS A C 1
ATOM 751 O O . HIS A 1 91 ? -36.588 -4.282 51.393 1.00 63.25 91 HIS A O 1
ATOM 757 N N . LYS A 1 92 ? -36.433 -3.094 49.503 1.00 58.91 92 LYS A N 1
ATOM 758 C CA . LYS A 1 92 ? -37.437 -2.089 49.881 1.00 58.91 92 LYS A CA 1
ATOM 759 C C . LYS A 1 92 ? -38.857 -2.669 49.953 1.00 58.91 92 LYS A C 1
ATOM 761 O O . LYS A 1 92 ? -39.634 -2.259 50.809 1.00 58.91 92 LYS A O 1
ATOM 766 N N . ARG A 1 93 ? -39.191 -3.664 49.118 1.00 57.22 93 ARG A N 1
ATOM 767 C CA . ARG A 1 93 ? -40.472 -4.404 49.176 1.00 57.22 93 ARG A CA 1
ATOM 768 C C . ARG A 1 93 ? -40.575 -5.335 50.387 1.00 57.22 93 ARG A C 1
ATOM 770 O O . ARG A 1 93 ? -41.682 -5.569 50.855 1.00 57.22 93 ARG A O 1
ATOM 777 N N . ARG A 1 94 ? -39.451 -5.826 50.922 1.00 56.47 94 ARG A N 1
ATOM 778 C CA . ARG A 1 94 ? -39.427 -6.562 52.201 1.00 56.47 94 ARG A CA 1
ATOM 779 C C . ARG A 1 94 ? -39.638 -5.657 53.421 1.00 56.47 94 ARG A C 1
ATOM 781 O O . ARG A 1 94 ? -40.146 -6.128 54.427 1.00 56.47 94 ARG A O 1
ATOM 788 N N . SER A 1 95 ? -39.313 -4.368 53.324 1.00 52.69 95 SER A N 1
ATOM 789 C CA . SER A 1 95 ? -39.414 -3.410 54.438 1.00 52.69 95 SER A CA 1
ATOM 790 C C . SER A 1 95 ? -40.839 -2.922 54.756 1.00 52.69 95 SER A C 1
ATOM 792 O O . SER A 1 95 ? -40.998 -2.196 55.731 1.00 52.69 95 SER A O 1
ATOM 794 N N . ILE A 1 96 ? -41.867 -3.274 53.972 1.00 48.84 96 ILE A N 1
ATOM 795 C CA . ILE A 1 96 ? -43.258 -2.841 54.229 1.00 48.84 96 ILE A CA 1
ATOM 796 C C . ILE A 1 96 ? -44.126 -3.898 54.932 1.00 48.84 96 ILE A C 1
ATOM 798 O O . ILE A 1 96 ? -45.342 -3.737 54.996 1.00 48.84 96 ILE A O 1
ATOM 802 N N . SER A 1 97 ? -43.544 -4.972 55.478 1.00 55.34 97 SER A N 1
ATOM 803 C CA . SER A 1 97 ? -44.286 -5.885 56.357 1.00 55.34 97 SER A CA 1
ATOM 804 C C . SER A 1 97 ? -44.148 -5.461 57.821 1.00 55.34 97 SER A C 1
ATOM 806 O O . SER A 1 97 ? -43.334 -6.003 58.565 1.00 55.34 97 SER A O 1
ATOM 808 N N . GLU A 1 98 ? -44.973 -4.515 58.254 1.00 54.69 98 GLU A N 1
ATOM 809 C CA . GLU A 1 98 ? -45.329 -4.388 59.666 1.00 54.69 98 GLU A CA 1
ATOM 810 C C . GLU A 1 98 ? -46.753 -4.905 59.840 1.00 54.69 98 GLU A C 1
ATOM 812 O O . GLU A 1 98 ? -47.692 -4.169 59.562 1.00 54.69 98 GLU A O 1
ATOM 817 N N . CYS A 1 99 ? -46.913 -6.175 60.234 1.00 41.00 99 CYS A N 1
ATOM 818 C CA . CYS A 1 99 ? -47.592 -6.550 61.484 1.00 41.00 99 CYS A CA 1
ATOM 819 C C . CYS A 1 99 ? -47.715 -8.083 61.697 1.00 41.00 99 CYS A C 1
ATOM 821 O O . CYS A 1 99 ? -48.098 -8.839 60.809 1.00 41.00 99 CYS A O 1
ATOM 823 N N . SER A 1 100 ? -47.428 -8.464 62.950 1.00 45.22 100 SER A N 1
ATOM 824 C CA . SER A 1 100 ? -47.966 -9.581 63.750 1.00 45.22 100 SER A CA 1
ATOM 825 C C . SER A 1 100 ? -47.456 -11.030 63.584 1.00 45.22 100 SER A C 1
ATOM 827 O O . SER A 1 100 ? -47.967 -11.822 62.802 1.00 45.22 100 SER A O 1
ATOM 829 N N . SER A 1 101 ? -46.575 -11.379 64.536 1.00 49.56 101 SER A N 1
ATOM 830 C CA . SER A 1 101 ? -46.694 -12.523 65.467 1.00 49.56 101 SER A CA 1
ATOM 831 C C . SER A 1 101 ? -46.245 -13.931 65.039 1.00 49.56 101 SER A C 1
ATOM 833 O O . SER A 1 101 ? -47.017 -14.702 64.490 1.00 49.56 101 SER A O 1
ATOM 835 N N . GLY A 1 102 ? -45.040 -14.292 65.512 1.00 51.59 102 GLY A N 1
ATOM 836 C CA . GLY A 1 102 ? -44.716 -15.579 66.155 1.00 51.59 102 GLY A CA 1
ATOM 837 C C . GLY A 1 102 ? -44.505 -16.805 65.262 1.00 51.59 102 GLY A C 1
ATOM 838 O O . GLY A 1 102 ? -45.466 -17.354 64.752 1.00 51.59 102 GLY A O 1
ATOM 839 N N . VAL A 1 103 ? -43.264 -17.298 65.154 1.00 42.31 103 VAL A N 1
ATOM 840 C CA . VAL A 1 103 ? -42.721 -18.503 65.830 1.00 42.31 103 VAL A CA 1
ATOM 841 C C . VAL A 1 103 ? -41.279 -18.773 65.353 1.00 42.31 103 VAL A C 1
ATOM 843 O O . VAL A 1 103 ? -40.840 -18.282 64.318 1.00 42.31 103 VAL A O 1
ATOM 846 N N . SER A 1 104 ? -40.538 -19.491 66.192 1.00 45.66 104 SER A N 1
ATOM 847 C CA . SER A 1 104 ? -39.088 -19.702 66.246 1.00 45.66 104 SER A CA 1
ATOM 848 C C . SER A 1 104 ? -38.428 -20.433 65.063 1.00 45.66 104 SER A C 1
ATOM 850 O O . SER A 1 104 ? -39.054 -21.289 64.445 1.00 45.66 104 SER A O 1
ATOM 852 N N . SER A 1 105 ? -37.090 -20.264 64.976 1.00 48.75 105 SER A N 1
ATOM 853 C CA . SER A 1 105 ? -36.061 -21.197 64.430 1.00 48.75 105 SER A CA 1
ATOM 854 C C . SER A 1 105 ? -36.118 -21.471 62.911 1.00 48.75 105 SER A C 1
ATOM 856 O O . SER A 1 105 ? -37.181 -21.550 62.327 1.00 48.75 105 SER A O 1
ATOM 858 N N . ASN A 1 106 ? -35.035 -21.630 62.148 1.00 41.47 106 ASN A N 1
ATOM 859 C CA . ASN A 1 106 ? -33.712 -22.173 62.439 1.00 41.47 106 ASN A CA 1
ATOM 860 C C . ASN A 1 106 ? -32.706 -21.679 61.376 1.00 41.47 106 ASN A C 1
ATOM 862 O O . ASN A 1 106 ? -33.065 -21.465 60.219 1.00 41.47 106 ASN A O 1
ATOM 866 N N . SER A 1 107 ? -31.431 -21.580 61.745 1.00 54.19 107 SER A N 1
ATOM 867 C CA . SER A 1 107 ? -30.307 -21.465 60.813 1.00 54.19 107 SER A CA 1
ATOM 868 C C . SER A 1 107 ? -30.196 -22.705 59.921 1.00 54.19 107 SER A C 1
ATOM 870 O O . SER A 1 107 ? -30.123 -23.822 60.433 1.00 54.19 107 SER A O 1
ATOM 872 N N . SER A 1 108 ? -30.102 -22.518 58.607 1.00 39.44 108 SER A N 1
ATOM 873 C CA . SER A 1 108 ? -29.505 -23.509 57.706 1.00 39.44 108 SER A CA 1
ATOM 874 C C . SER A 1 108 ? -28.766 -22.782 56.588 1.00 39.44 108 SER A C 1
ATOM 876 O O . SER A 1 108 ? -29.355 -22.165 55.706 1.00 39.44 108 SER A O 1
ATOM 878 N N . ILE A 1 109 ? -27.440 -22.802 56.706 1.00 54.97 109 ILE A N 1
ATOM 879 C CA . ILE A 1 109 ? -26.525 -22.557 55.601 1.00 54.97 109 ILE A CA 1
ATOM 880 C C . ILE A 1 109 ? -26.632 -23.788 54.696 1.00 54.97 109 ILE A C 1
ATOM 882 O O . ILE A 1 109 ? -26.647 -24.923 55.179 1.00 54.97 109 ILE A O 1
ATOM 886 N N . SER A 1 110 ? -26.779 -23.583 53.397 1.00 41.03 110 SER A N 1
ATOM 887 C CA . SER A 1 110 ? -26.711 -24.659 52.414 1.00 41.03 110 SER A CA 1
ATOM 888 C C . SER A 1 110 ? -26.048 -24.092 51.172 1.00 41.03 110 SER A C 1
ATOM 890 O O . SER A 1 110 ? -26.639 -23.291 50.450 1.00 41.03 110 SER A O 1
ATOM 892 N N . GLU A 1 111 ? -24.785 -24.470 50.997 1.00 49.56 111 GLU A N 1
ATOM 893 C CA . GLU A 1 111 ? -24.094 -24.429 49.714 1.00 49.56 111 GLU A CA 1
ATOM 894 C C . GLU A 1 111 ? -24.876 -25.229 48.668 1.00 49.56 111 GLU A C 1
ATOM 896 O O . GLU A 1 111 ? -25.600 -26.176 48.996 1.00 49.56 111 GLU A O 1
ATOM 901 N N . PRO A 1 112 ? -24.661 -24.897 47.394 1.00 45.69 112 PRO A N 1
ATOM 902 C CA . PRO A 1 112 ? -24.143 -25.949 46.541 1.00 45.69 112 PRO A CA 1
ATOM 903 C C . PRO A 1 112 ? -22.929 -25.476 45.740 1.00 45.69 112 PRO A C 1
ATOM 905 O O . PRO A 1 112 ? -22.999 -24.556 44.927 1.00 45.69 112 PRO A O 1
ATOM 908 N N . GLU A 1 113 ? -21.831 -26.187 45.964 1.00 38.62 113 GLU A N 1
ATOM 909 C CA . GLU A 1 113 ? -20.815 -26.502 44.968 1.00 38.62 113 GLU A CA 1
ATOM 910 C C . GLU A 1 113 ? -21.467 -27.101 43.711 1.00 38.62 113 GLU A C 1
ATOM 912 O O . GLU A 1 113 ? -22.137 -28.133 43.784 1.00 38.62 113 GLU A O 1
ATOM 917 N N . THR A 1 114 ? -21.200 -26.514 42.545 1.00 36.53 114 THR A N 1
ATOM 918 C CA . THR A 1 114 ? -21.021 -27.287 41.310 1.00 36.53 114 THR A CA 1
ATOM 919 C C . THR A 1 114 ? -19.824 -26.715 40.568 1.00 36.53 114 THR A C 1
ATOM 921 O O . THR A 1 114 ? -19.901 -25.658 39.941 1.00 36.53 114 THR A O 1
ATOM 924 N N . SER A 1 115 ? -18.716 -27.432 40.707 1.00 40.28 115 SER A N 1
ATOM 925 C CA . SER A 1 115 ? -17.506 -27.309 39.910 1.00 40.28 115 SER A CA 1
ATOM 926 C C . SER A 1 115 ? -17.719 -27.788 38.463 1.00 40.28 115 SER A C 1
ATOM 928 O O . SER A 1 115 ? -18.652 -28.532 38.174 1.00 40.28 115 SER A O 1
ATOM 930 N N . GLU A 1 116 ? -16.751 -27.406 37.624 1.00 38.66 116 GLU A N 1
ATOM 931 C CA . GLU A 1 116 ? -16.384 -27.946 36.302 1.00 38.66 116 GLU A CA 1
ATOM 932 C C . GLU A 1 116 ? -16.962 -27.265 35.047 1.00 38.66 116 GLU A C 1
ATOM 934 O O . GLU A 1 116 ? -18.010 -27.600 34.507 1.00 38.66 116 GLU A O 1
ATOM 939 N N . ASN A 1 117 ? -16.175 -26.295 34.567 1.00 42.62 117 ASN A N 1
ATOM 940 C CA . ASN A 1 117 ? -15.470 -26.338 33.281 1.00 42.62 117 ASN A CA 1
ATOM 941 C C . ASN A 1 117 ? -16.218 -26.929 32.075 1.00 42.62 117 ASN A C 1
ATOM 943 O O . ASN A 1 117 ? -16.398 -28.138 31.967 1.00 42.62 117 ASN A O 1
ATOM 947 N N . ASN A 1 118 ? -16.409 -26.093 31.052 1.00 35.41 118 ASN A N 1
ATOM 948 C CA . ASN A 1 118 ? -16.051 -26.524 29.706 1.00 35.41 118 ASN A CA 1
ATOM 949 C C . ASN A 1 118 ? -15.476 -25.354 28.902 1.00 35.41 118 ASN A C 1
ATOM 951 O O . ASN A 1 118 ? -16.170 -24.420 28.500 1.00 35.41 118 ASN A O 1
ATOM 955 N N . GLU A 1 119 ? -14.165 -25.425 28.719 1.00 42.53 119 GLU A N 1
ATOM 956 C CA . GLU A 1 119 ? -13.399 -24.670 27.746 1.00 42.53 119 GLU A CA 1
ATOM 957 C C . GLU A 1 119 ? -13.679 -25.183 26.316 1.00 42.53 119 GLU A C 1
ATOM 959 O O . GLU A 1 119 ? -13.720 -26.386 26.082 1.00 42.53 119 GLU A O 1
ATOM 964 N N . ILE A 1 120 ? -13.772 -24.228 25.378 1.00 43.12 120 ILE A N 1
ATOM 965 C CA . ILE A 1 120 ? -13.284 -24.276 23.980 1.00 43.12 120 ILE A CA 1
ATOM 966 C C . ILE A 1 120 ? -14.042 -25.143 22.944 1.00 43.12 120 ILE A C 1
ATOM 968 O O . ILE A 1 120 ? -14.033 -26.366 23.003 1.00 43.12 120 ILE A O 1
ATOM 972 N N . PHE A 1 121 ? -14.564 -24.484 21.893 1.00 36.56 121 PHE A N 1
ATOM 973 C CA . PHE A 1 121 ? -14.097 -24.572 20.482 1.00 36.56 121 PHE A CA 1
ATOM 974 C C . PHE A 1 121 ? -14.865 -23.517 19.647 1.00 36.56 121 PHE A C 1
ATOM 976 O O . PHE A 1 121 ? -16.090 -23.480 19.667 1.00 36.56 121 PHE A O 1
ATOM 983 N N . GLU A 1 122 ? -14.244 -22.429 19.192 1.00 40.25 122 GLU A N 1
ATOM 984 C CA . GLU A 1 122 ? -13.575 -22.240 17.890 1.00 40.25 122 GLU A CA 1
ATOM 985 C C . GLU A 1 122 ? -14.398 -22.552 16.614 1.00 40.25 122 GLU A C 1
ATOM 987 O O . GLU A 1 122 ? -14.868 -23.659 16.386 1.00 40.25 122 GLU A O 1
ATOM 992 N N . SER A 1 123 ? -14.442 -21.534 15.745 1.00 41.00 123 SER A N 1
ATOM 993 C CA . SER A 1 123 ? -14.419 -21.600 14.274 1.00 41.00 123 SER A CA 1
ATOM 994 C C . SER A 1 123 ? -15.657 -22.035 13.475 1.00 41.00 123 SER A C 1
ATOM 996 O O . SER A 1 123 ? -16.006 -23.204 13.359 1.00 41.00 123 SER A O 1
ATOM 998 N N . SER A 1 124 ? -16.204 -21.061 12.744 1.00 39.47 124 SER A N 1
ATOM 999 C CA . SER A 1 124 ? -16.567 -21.155 11.315 1.00 39.47 124 SER A CA 1
ATOM 1000 C C . SER A 1 124 ? -16.661 -19.708 10.809 1.00 39.47 124 SER A C 1
ATOM 1002 O O . SER A 1 124 ? -17.537 -18.958 11.225 1.00 39.47 124 SER A O 1
ATOM 1004 N N . GLU A 1 125 ? -15.652 -19.155 10.133 1.00 50.62 125 GLU A N 1
ATOM 1005 C CA . GLU A 1 125 ? -15.425 -19.307 8.686 1.00 50.62 125 GLU A CA 1
ATOM 1006 C C . GLU A 1 125 ? -16.671 -19.736 7.902 1.00 50.62 125 GLU A C 1
ATOM 1008 O O . GLU A 1 125 ? -17.046 -20.899 7.910 1.00 50.62 125 GLU A O 1
ATOM 1013 N N . ASN A 1 126 ? -17.307 -18.745 7.270 1.00 47.88 126 ASN A N 1
ATOM 1014 C CA . ASN A 1 126 ? -18.059 -18.750 6.006 1.00 47.88 126 ASN A CA 1
ATOM 1015 C C . ASN A 1 126 ? -18.421 -17.264 5.794 1.00 47.88 126 ASN A C 1
ATOM 1017 O O . ASN A 1 126 ? -19.070 -16.668 6.642 1.00 47.88 126 ASN A O 1
ATOM 1021 N N . GLY A 1 127 ? -17.957 -16.518 4.797 1.00 41.03 127 GLY A N 1
ATOM 1022 C CA . GLY A 1 127 ? -17.799 -16.864 3.396 1.00 41.03 127 GLY A CA 1
ATOM 1023 C C . GLY A 1 127 ? -18.481 -15.767 2.565 1.00 41.03 127 GLY A C 1
ATOM 1024 O O . GLY A 1 127 ? -19.695 -15.757 2.455 1.00 41.03 127 GLY A O 1
ATOM 1025 N N . GLN A 1 128 ? -17.662 -14.872 2.002 1.00 44.56 128 GLN A N 1
ATOM 1026 C CA . GLN A 1 128 ? -17.777 -14.278 0.658 1.00 44.56 128 GLN A CA 1
ATOM 1027 C C . GLN A 1 128 ? -18.960 -13.364 0.237 1.00 44.56 128 GLN A C 1
ATOM 1029 O O . GLN A 1 128 ? -20.131 -13.708 0.310 1.00 44.56 128 GLN A O 1
ATOM 1034 N N . CYS A 1 129 ? -18.534 -12.297 -0.461 1.00 41.97 129 CYS A N 1
ATOM 1035 C CA . CYS A 1 129 ? -19.036 -11.770 -1.745 1.00 41.97 129 CYS A CA 1
ATOM 1036 C C . CYS A 1 129 ? -19.911 -10.494 -1.809 1.00 41.97 129 CYS A C 1
ATOM 1038 O O . CYS A 1 129 ? -21.082 -10.496 -1.461 1.00 41.97 129 CYS A O 1
ATOM 1040 N N . LEU A 1 130 ? -19.305 -9.491 -2.476 1.00 43.38 130 LEU A N 1
ATOM 1041 C CA . LEU A 1 130 ? -19.813 -8.684 -3.609 1.00 43.38 130 LEU A CA 1
ATOM 1042 C C . LEU A 1 130 ? -20.959 -7.678 -3.375 1.00 43.38 130 LEU A C 1
ATOM 1044 O O . LEU A 1 130 ? -22.123 -8.060 -3.362 1.00 43.38 130 LEU A O 1
ATOM 1048 N N . HIS A 1 131 ? -20.645 -6.375 -3.423 1.00 42.72 131 HIS A N 1
ATOM 1049 C CA . HIS A 1 131 ? -20.699 -5.558 -4.654 1.00 42.72 131 HIS A CA 1
ATOM 1050 C C . HIS A 1 131 ? -19.887 -4.266 -4.476 1.00 42.72 131 HIS A C 1
ATOM 1052 O O . HIS A 1 131 ? -20.008 -3.646 -3.396 1.00 42.72 131 HIS A O 1
#

Foldseek 3Di:
DVVVVVVVVVVVVVVVVLVVLLVPQCPPPCSPPDDPVRSVVSSVVVVVVVVVVVVVVVVVVVVVVVVVVVVVVVVVVVVVVVVVVVVVVVVVVVVPDDDDDDDDDDDDDDDDDDDDDDDDDDDDDDDDDDD

Radius of gyration: 35.94 Å; chains: 1; bounding box: 81×34×94 Å

pLDDT: mean 78.23, std 23.22, range [35.41, 98.75]

Sequence (131 aa):
TTHNELEKNRRAHLRNCLEKLKEIVPLGPESNRHTTLGLLTKAKAFIKNLEEKDKRHQTTKDQLLKEQKYLRDKLDQLHDDITLIKHSSIHKRRSISECSSGVSSNSSISEPETSENNEIFESSENGQCLH